Protein AF-A0A7S3VWG1-F1 (afdb_monomer)

InterPro domains:
  IPR029058 Alpha/Beta hydrolase fold [G3DSA:3.40.50.1820] (1-98)
  IPR029058 Alpha/Beta hydrolase fold [SSF53474] (1-91)

Radius of gyration: 15.31 Å; Cα contacts (8 Å, |Δi|>4): 214; chains: 1; bounding box: 31×44×38 Å

Secondary structure (DSSP, 8-state):
-EETHHHHHHHHHHHH-GGG-S-EEEES------GGGGGGGTT--EEEEEETT-TTSHHHHHHHHHHHHHHTT-SSPPEEEEETT--SS--TTS-HHHHHHHHHHHHHTSSSS-S---PPPPPTTPPPHHHHHHHT-

Foldseek 3Di:
DAAEVGLVVQLVVCLVCVVVALAGEHEFYQDQDALVSCLSCAPHAYEYEYEPAAPVPRVVRRVNNLVSPVVNVHPPRYHYDYHYPDYRDDPPVNDPLLVVLVVVVSVQPDDDPPDGPPDDDPDPPRDDNVRSVVVVD

Mean predicted aligned error: 10.14 Å

Solvent-accessible surface area (backbone atoms only — not comparable to full-atom values): 7775 Å² total; per-residue (Å²): 107,18,53,38,73,43,11,34,50,44,51,54,46,32,47,75,44,35,92,83,43,68,50,44,41,31,40,33,30,69,62,68,70,54,38,80,65,48,56,50,36,52,69,37,43,38,42,35,36,35,14,68,48,22,81,84,57,27,37,68,30,44,55,49,34,52,50,29,41,57,74,48,63,40,43,55,69,70,45,78,48,72,39,80,81,33,39,81,58,81,50,86,83,61,36,72,60,54,55,50,48,51,50,51,49,37,55,73,70,57,70,73,102,67,75,86,77,83,69,75,80,72,60,94,87,63,76,50,74,67,58,52,57,62,74,75,110

Organism: NCBI:txid141414

Structure (mmCIF, N/CA/C/O backbone):
data_AF-A0A7S3VWG1-F1
#
_entry.id   AF-A0A7S3VWG1-F1
#
loop_
_atom_site.group_PDB
_atom_site.id
_atom_site.type_symbol
_atom_site.label_atom_id
_atom_site.label_alt_id
_atom_site.label_comp_id
_atom_site.label_asym_id
_atom_site.label_entity_id
_atom_site.label_seq_id
_atom_site.pdbx_PDB_ins_code
_atom_site.Cartn_x
_atom_site.Cartn_y
_atom_site.Cartn_z
_atom_site.occupancy
_atom_site.B_iso_or_equiv
_atom_site.auth_seq_id
_atom_site.auth_comp_id
_atom_site.auth_asym_id
_atom_site.auth_atom_id
_atom_site.pdbx_PDB_model_num
ATOM 1 N N . VAL A 1 1 ? -8.361 -4.699 -0.669 1.00 87.50 1 VAL A N 1
ATOM 2 C CA . VAL A 1 1 ? -7.126 -5.091 -1.391 1.00 87.50 1 VAL A CA 1
ATOM 3 C C . VAL A 1 1 ? -7.257 -4.650 -2.832 1.00 87.50 1 VAL A C 1
ATOM 5 O O . VAL A 1 1 ? -8.327 -4.858 -3.393 1.00 87.50 1 VAL A O 1
ATOM 8 N N . GLY A 1 2 ? -6.228 -4.047 -3.418 1.00 89.25 2 GLY A N 1
ATOM 9 C CA . GLY A 1 2 ? -6.259 -3.605 -4.808 1.00 89.25 2 GLY A CA 1
ATOM 10 C C . GLY A 1 2 ? -4.878 -3.624 -5.451 1.00 89.25 2 GLY A C 1
ATOM 11 O O . GLY A 1 2 ? -3.881 -3.361 -4.780 1.00 89.25 2 GLY A O 1
ATOM 12 N N . VAL A 1 3 ? -4.842 -3.933 -6.748 1.00 89.44 3 VAL A N 1
ATOM 13 C CA . VAL A 1 3 ? -3.620 -4.010 -7.561 1.00 89.44 3 VAL A CA 1
ATOM 14 C C . VAL A 1 3 ? -3.649 -2.930 -8.640 1.00 89.44 3 VAL A C 1
ATOM 16 O O . VAL A 1 3 ? -4.683 -2.762 -9.290 1.00 89.44 3 VAL A O 1
ATOM 19 N N . SER A 1 4 ? -2.540 -2.223 -8.860 1.00 90.25 4 SER A N 1
ATOM 20 C CA . SER A 1 4 ? -2.386 -1.197 -9.899 1.00 90.25 4 SER A CA 1
ATOM 21 C C . SER A 1 4 ? -3.491 -0.133 -9.775 1.00 90.25 4 SER A C 1
ATOM 23 O O . SER A 1 4 ? -3.683 0.463 -8.711 1.00 90.25 4 SER A O 1
ATOM 25 N N . ASN A 1 5 ? -4.315 0.064 -10.804 1.00 89.69 5 ASN A N 1
ATOM 26 C CA . ASN A 1 5 ? -5.488 0.944 -10.725 1.00 89.69 5 ASN A CA 1
ATOM 27 C C . ASN A 1 5 ? -6.516 0.516 -9.664 1.00 89.69 5 ASN A C 1
ATOM 29 O O . ASN A 1 5 ? -7.158 1.365 -9.045 1.00 89.69 5 ASN A O 1
ATOM 33 N N . GLY A 1 6 ? -6.646 -0.784 -9.396 1.00 91.44 6 GLY A N 1
ATOM 34 C CA . GLY A 1 6 ? -7.437 -1.282 -8.273 1.00 91.44 6 GLY A CA 1
ATOM 35 C C . GLY A 1 6 ? -6.865 -0.843 -6.923 1.00 91.44 6 GLY A C 1
ATOM 36 O O . GLY A 1 6 ? -7.628 -0.594 -5.994 1.00 91.44 6 GLY A O 1
ATOM 37 N N . GLY A 1 7 ? -5.541 -0.686 -6.819 1.00 91.88 7 GLY A N 1
ATOM 38 C CA . GLY A 1 7 ? -4.858 -0.123 -5.652 1.00 91.88 7 GLY A CA 1
ATOM 39 C C . GLY A 1 7 ? -5.289 1.320 -5.384 1.00 91.88 7 GLY A C 1
ATOM 40 O O . GLY A 1 7 ? -5.670 1.654 -4.262 1.00 91.88 7 GLY A O 1
ATOM 41 N N . ASN A 1 8 ? -5.345 2.143 -6.438 1.00 93.25 8 ASN A N 1
ATOM 42 C CA . ASN A 1 8 ? -5.880 3.508 -6.359 1.00 93.25 8 ASN A CA 1
ATOM 43 C C . ASN A 1 8 ? -7.336 3.513 -5.871 1.00 93.25 8 ASN A C 1
ATOM 45 O O . ASN A 1 8 ? -7.697 4.301 -4.997 1.00 93.25 8 ASN A O 1
ATOM 49 N N . ALA A 1 9 ? -8.164 2.619 -6.420 1.00 94.88 9 ALA A N 1
ATOM 50 C CA . ALA A 1 9 ? -9.582 2.540 -6.090 1.00 94.88 9 ALA A CA 1
ATOM 51 C C . ALA A 1 9 ? -9.817 2.176 -4.616 1.00 94.88 9 ALA A C 1
ATOM 53 O O . ALA A 1 9 ? -10.590 2.856 -3.944 1.00 94.88 9 ALA A O 1
ATOM 54 N N . VAL A 1 10 ? -9.134 1.153 -4.086 1.00 94.19 10 VAL A N 1
ATOM 55 C CA . VAL A 1 10 ? -9.322 0.753 -2.679 1.00 94.19 10 VAL A CA 1
ATOM 56 C C . VAL A 1 10 ? -8.756 1.766 -1.696 1.00 94.19 10 VAL A C 1
ATOM 58 O O . VAL A 1 10 ? -9.343 1.958 -0.635 1.00 94.19 10 VAL A O 1
ATOM 61 N N . LEU A 1 11 ? -7.658 2.442 -2.045 1.00 94.75 11 LEU A N 1
ATOM 62 C CA . LEU A 1 11 ? -7.114 3.511 -1.216 1.00 94.75 11 LEU A CA 1
ATOM 63 C C . LEU A 1 11 ? -8.088 4.690 -1.164 1.00 94.75 11 LEU A C 1
ATOM 65 O O . LEU A 1 11 ? -8.418 5.166 -0.082 1.00 94.75 11 LEU A O 1
ATOM 69 N N . ARG A 1 12 ? -8.622 5.112 -2.318 1.00 95.12 12 ARG A N 1
ATOM 70 C CA . ARG A 1 12 ? -9.615 6.190 -2.369 1.00 95.12 12 ARG A CA 1
ATOM 71 C C . ARG A 1 12 ? -10.901 5.818 -1.638 1.00 95.12 12 ARG A C 1
ATOM 73 O O . ARG A 1 12 ? -11.446 6.659 -0.933 1.00 95.12 12 ARG A O 1
ATOM 80 N N . PHE A 1 13 ? -11.365 4.578 -1.776 1.00 95.69 13 PHE A N 1
ATOM 81 C CA . PHE A 1 13 ? -12.516 4.076 -1.028 1.00 95.69 13 PHE A CA 1
ATOM 82 C C . PHE A 1 13 ? -12.279 4.180 0.482 1.00 95.69 13 PHE A C 1
ATOM 84 O O . PHE A 1 13 ? -13.107 4.743 1.187 1.00 95.69 13 PHE A O 1
ATOM 91 N N . ALA A 1 14 ? -11.128 3.713 0.970 1.00 94.50 14 ALA A N 1
ATOM 92 C CA . ALA A 1 14 ? -10.801 3.780 2.390 1.00 94.50 14 ALA A CA 1
ATOM 93 C C . ALA A 1 14 ? -10.669 5.217 2.911 1.00 94.50 14 ALA A C 1
ATOM 95 O O . ALA A 1 14 ? -11.031 5.480 4.050 1.00 94.50 14 ALA A O 1
ATOM 96 N N . MET A 1 15 ? -10.203 6.157 2.085 1.00 93.25 15 MET A N 1
ATOM 97 C CA . MET A 1 15 ? -10.165 7.576 2.458 1.00 93.25 15 MET A CA 1
ATOM 98 C C . MET A 1 15 ? -11.565 8.190 2.596 1.00 93.25 15 MET A C 1
ATOM 100 O O . MET A 1 15 ? -11.729 9.140 3.359 1.00 93.25 15 MET A O 1
ATOM 104 N N . LEU A 1 16 ? -12.546 7.697 1.833 1.00 93.00 16 LEU A N 1
ATOM 105 C CA . LEU A 1 16 ? -13.922 8.200 1.830 1.00 93.00 16 LEU A CA 1
ATOM 106 C C . LEU A 1 16 ? -14.799 7.532 2.896 1.00 93.00 16 LEU A C 1
ATOM 108 O O . LEU A 1 16 ? -15.653 8.202 3.468 1.00 93.00 16 LEU A O 1
ATOM 112 N N . TRP A 1 17 ? -14.580 6.240 3.155 1.00 92.75 17 TRP A N 1
ATOM 113 C CA . TRP A 1 17 ? -15.360 5.425 4.095 1.00 92.75 17 TRP A CA 1
ATOM 114 C C . TRP A 1 17 ? -14.450 4.586 5.010 1.00 92.75 17 TRP A C 1
ATOM 116 O O . TRP A 1 17 ? -14.486 3.346 4.968 1.00 92.75 17 TRP A O 1
ATOM 126 N N . PRO A 1 18 ? -13.580 5.225 5.814 1.00 90.00 18 PRO A N 1
ATOM 127 C CA . PRO A 1 18 ? -12.624 4.520 6.670 1.00 90.00 18 PRO A CA 1
ATOM 128 C C . PRO A 1 18 ? -13.303 3.626 7.714 1.00 90.00 18 PRO A C 1
ATOM 130 O O . PRO A 1 18 ? -12.777 2.571 8.058 1.00 90.00 18 PRO A O 1
ATOM 133 N N . GLU A 1 19 ? -14.503 3.981 8.170 1.00 86.12 19 GLU A N 1
ATOM 134 C CA . GLU A 1 19 ? -15.306 3.217 9.126 1.00 86.12 19 GLU A CA 1
ATOM 135 C C . GLU A 1 19 ? -15.754 1.847 8.598 1.00 86.12 19 GLU A C 1
ATOM 137 O O . GLU A 1 19 ? -16.031 0.936 9.382 1.00 86.12 19 GLU A O 1
ATOM 142 N N . LEU A 1 20 ? -15.798 1.683 7.273 1.00 88.69 20 LEU A N 1
ATOM 143 C CA . LEU A 1 20 ? -16.112 0.415 6.613 1.00 88.69 20 LEU A CA 1
ATOM 144 C C . LEU A 1 20 ? -14.862 -0.446 6.381 1.00 88.69 20 LEU A C 1
ATOM 146 O O . LEU A 1 20 ? -14.967 -1.590 5.935 1.00 88.69 20 LEU A O 1
ATOM 150 N N . CYS A 1 21 ? -13.675 0.087 6.675 1.00 86.25 21 CYS A N 1
ATOM 151 C CA . CYS A 1 21 ? -12.401 -0.546 6.383 1.00 86.25 21 CYS A CA 1
ATOM 152 C C . CYS A 1 21 ? -11.768 -1.135 7.648 1.00 86.25 21 CYS A C 1
ATOM 154 O O . CYS A 1 21 ? -11.704 -0.509 8.702 1.00 86.25 21 CYS A O 1
ATOM 156 N N . ARG A 1 22 ? -11.243 -2.360 7.533 1.00 86.12 22 ARG A N 1
ATOM 157 C CA . ARG A 1 22 ? -10.409 -2.989 8.580 1.00 86.12 22 ARG A CA 1
ATOM 158 C C . ARG A 1 22 ? -8.917 -2.945 8.276 1.00 86.12 22 ARG A C 1
ATOM 160 O O . ARG A 1 22 ? -8.102 -3.221 9.147 1.00 86.12 22 ARG A O 1
ATOM 167 N N . GLY A 1 23 ? -8.582 -2.572 7.051 1.00 89.31 23 GLY A N 1
ATOM 168 C CA . GLY A 1 23 ? -7.231 -2.378 6.572 1.00 89.31 23 GLY A CA 1
ATOM 169 C C . GLY A 1 23 ? -7.233 -2.232 5.058 1.00 89.31 23 GLY A C 1
ATOM 170 O O . 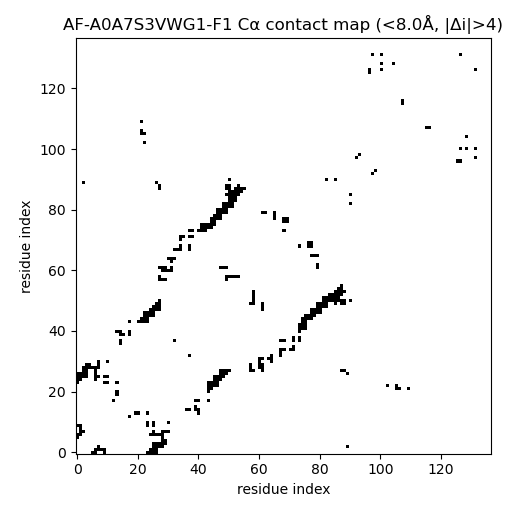GLY A 1 23 ? -8.210 -2.565 4.377 1.00 89.31 23 GLY A O 1
ATOM 171 N N . VAL A 1 24 ? -6.134 -1.718 4.529 1.00 90.50 24 VAL A N 1
ATOM 172 C CA . VAL A 1 24 ? -5.932 -1.497 3.102 1.00 90.50 24 VAL A CA 1
ATOM 173 C C . VAL A 1 24 ? -4.655 -2.205 2.693 1.00 90.50 24 VAL A C 1
ATOM 175 O O . VAL A 1 24 ? -3.613 -2.042 3.315 1.00 90.50 24 VAL A O 1
ATOM 178 N N . VAL A 1 25 ? -4.747 -2.985 1.620 1.00 91.00 25 VAL A N 1
ATOM 179 C CA . VAL A 1 25 ? -3.585 -3.584 0.965 1.00 91.00 25 VAL A CA 1
ATOM 180 C C . VAL A 1 25 ? -3.530 -3.043 -0.452 1.00 91.00 25 VAL A C 1
ATOM 182 O O . VAL A 1 25 ? -4.494 -3.214 -1.209 1.00 91.00 25 VAL A O 1
ATOM 185 N N . VAL A 1 26 ? -2.421 -2.393 -0.785 1.00 91.69 26 VAL A N 1
ATOM 186 C CA . VAL A 1 26 ? -2.171 -1.744 -2.072 1.00 91.69 26 VAL A CA 1
ATOM 187 C C . VAL A 1 26 ? -0.959 -2.399 -2.725 1.00 91.69 26 VAL A C 1
ATOM 189 O O . VAL A 1 26 ? 0.143 -2.355 -2.185 1.00 91.69 26 VAL A O 1
ATOM 192 N N . VAL A 1 27 ? -1.144 -3.005 -3.895 1.00 90.06 27 VAL A N 1
ATOM 193 C CA . VAL A 1 27 ? -0.061 -3.642 -4.658 1.00 90.06 27 VAL A CA 1
ATOM 194 C C . VAL A 1 27 ? 0.145 -2.866 -5.946 1.00 90.06 27 VAL A C 1
ATOM 196 O O . VAL A 1 27 ? -0.608 -3.053 -6.895 1.00 90.06 27 VAL A O 1
ATOM 199 N N . THR A 1 28 ? 1.166 -2.014 -5.986 1.00 85.31 28 THR A N 1
ATOM 200 C CA . THR A 1 28 ? 1.416 -1.005 -7.031 1.00 85.31 28 THR A CA 1
ATOM 201 C C . THR A 1 28 ? 0.243 -0.017 -7.156 1.00 85.31 28 THR A C 1
ATOM 203 O O . THR A 1 28 ? -0.907 -0.402 -7.339 1.00 85.31 28 THR A O 1
ATOM 206 N N . ALA A 1 29 ? 0.490 1.279 -6.995 1.00 88.19 29 ALA A N 1
ATOM 207 C CA . ALA A 1 29 ? -0.538 2.309 -7.138 1.00 88.19 29 ALA A CA 1
ATOM 208 C C . ALA A 1 29 ? 0.103 3.656 -7.465 1.00 88.19 29 ALA A C 1
ATOM 210 O O . ALA A 1 29 ? 1.266 3.904 -7.151 1.00 88.19 29 ALA A O 1
ATOM 211 N N . GLY A 1 30 ? -0.673 4.523 -8.110 1.00 86.88 30 GLY A N 1
ATOM 212 C CA . GLY A 1 30 ? -0.244 5.848 -8.558 1.00 86.88 30 GLY A CA 1
ATOM 213 C C . GLY A 1 30 ? -0.905 7.005 -7.813 1.00 86.88 30 GLY A C 1
ATOM 214 O O . GLY A 1 30 ? -0.608 8.160 -8.108 1.00 86.88 30 GLY A O 1
ATOM 215 N N . LEU A 1 31 ? -1.818 6.733 -6.876 1.00 87.69 31 LEU A N 1
ATOM 216 C CA . LEU A 1 31 ? -2.478 7.784 -6.109 1.00 87.69 31 LEU A CA 1
ATOM 217 C C . LEU A 1 31 ? -1.463 8.461 -5.176 1.00 87.69 31 LEU A C 1
ATOM 219 O O . LEU A 1 31 ? -0.857 7.813 -4.327 1.00 87.69 31 LEU A O 1
ATOM 223 N N . SER A 1 32 ? -1.311 9.778 -5.317 1.00 87.69 32 SER A N 1
ATOM 224 C CA . SER A 1 32 ? -0.424 10.615 -4.498 1.00 87.69 32 SER A CA 1
ATOM 225 C C . SER A 1 32 ? -1.245 11.694 -3.775 1.00 87.69 32 SER A C 1
ATOM 227 O O . SER A 1 32 ? -1.125 12.868 -4.127 1.00 87.69 32 SER A O 1
ATOM 229 N N . PRO A 1 33 ? -2.088 11.320 -2.800 1.00 89.19 33 PRO A N 1
ATOM 230 C CA . PRO A 1 33 ? -2.836 12.277 -2.000 1.00 89.19 33 PRO A CA 1
ATOM 231 C C . PRO A 1 33 ? -1.888 13.123 -1.142 1.00 89.19 33 PRO A C 1
ATOM 233 O O . PRO A 1 33 ? -0.807 12.674 -0.728 1.00 89.19 33 PRO A O 1
ATOM 236 N N . GLU A 1 34 ? -2.302 14.349 -0.862 1.00 89.06 34 GLU A N 1
ATOM 237 C CA . GLU A 1 34 ? -1.595 15.239 0.049 1.00 89.06 34 GLU A CA 1
ATOM 238 C C . GLU A 1 34 ? -1.773 14.782 1.511 1.00 89.06 34 GLU A C 1
ATOM 240 O O . GLU A 1 34 ? -2.780 14.153 1.848 1.00 89.06 34 GLU A O 1
ATOM 245 N N . PRO A 1 35 ? -0.836 15.106 2.425 1.00 88.56 35 PRO A N 1
ATOM 246 C CA . PRO A 1 35 ? -0.892 14.643 3.816 1.00 88.56 35 PRO A CA 1
ATOM 247 C C . PRO A 1 35 ? -2.219 14.924 4.540 1.00 88.56 35 PRO A C 1
ATOM 249 O O . PRO A 1 35 ? -2.692 14.090 5.306 1.00 88.56 35 PRO A O 1
ATOM 252 N N . HIS A 1 36 ? -2.857 16.067 4.275 1.00 85.94 36 HIS A N 1
ATOM 253 C CA . HIS A 1 36 ? -4.138 16.423 4.895 1.00 85.94 36 HIS A CA 1
ATOM 254 C C . HIS A 1 36 ? -5.309 15.553 4.407 1.00 85.94 36 HIS A C 1
ATOM 256 O O . HIS A 1 36 ? -6.262 15.340 5.151 1.00 85.94 36 HIS A O 1
ATOM 262 N N . GLU A 1 37 ? -5.237 15.018 3.186 1.00 89.06 37 GLU A N 1
ATOM 263 C CA . GLU A 1 37 ? -6.250 14.110 2.638 1.00 89.06 37 GLU A CA 1
ATOM 264 C C . GLU A 1 37 ? -6.145 12.705 3.244 1.00 89.06 37 GLU A C 1
ATOM 266 O O . GLU A 1 37 ? -7.108 11.943 3.219 1.00 89.06 37 GLU A O 1
ATOM 271 N N . LEU A 1 38 ? -4.976 12.354 3.787 1.00 92.12 38 LEU A N 1
ATOM 272 C CA . LEU A 1 38 ? -4.702 11.045 4.377 1.00 92.12 38 LEU A CA 1
ATOM 273 C C . LEU A 1 38 ? -5.217 10.914 5.812 1.00 92.12 38 LEU A C 1
ATOM 275 O O . LEU A 1 38 ? -5.330 9.795 6.303 1.00 92.12 38 LEU A O 1
ATOM 279 N N . ALA A 1 39 ? -5.565 12.024 6.472 1.00 90.31 39 ALA A N 1
ATOM 280 C CA . ALA A 1 39 ? -5.991 12.038 7.872 1.00 90.31 39 ALA A CA 1
ATOM 281 C C . ALA A 1 39 ? -7.206 11.134 8.158 1.00 90.31 39 ALA A C 1
ATOM 283 O O . ALA A 1 39 ? -7.341 10.626 9.270 1.00 90.31 39 ALA A O 1
ATOM 284 N N . SER A 1 40 ? -8.068 10.885 7.165 1.00 90.81 40 SER A N 1
ATOM 285 C CA . SER A 1 40 ? -9.212 9.976 7.311 1.00 90.81 40 SER A CA 1
ATOM 286 C C . SER A 1 40 ? -8.814 8.508 7.487 1.00 90.81 40 SER A C 1
ATOM 288 O O . SER A 1 40 ? -9.603 7.730 8.010 1.00 90.81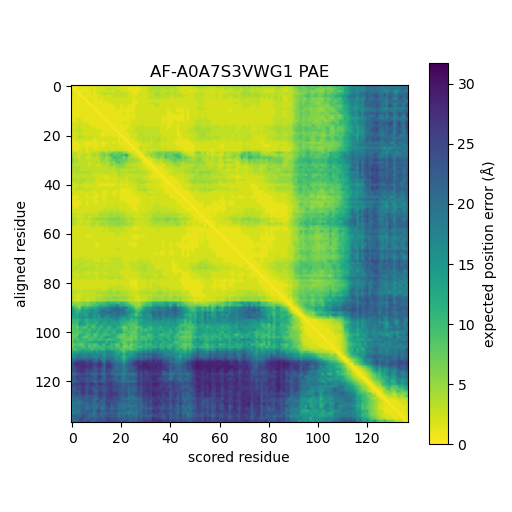 40 SER A O 1
ATOM 290 N N . LEU A 1 41 ? -7.586 8.125 7.126 1.00 92.62 41 LEU A N 1
ATOM 291 C CA . LEU A 1 41 ? -7.060 6.768 7.312 1.00 92.62 41 LEU A CA 1
ATOM 292 C C . LEU A 1 41 ? -6.536 6.510 8.733 1.00 92.62 41 LEU A C 1
ATOM 294 O O . LEU A 1 41 ? -5.983 5.442 8.998 1.00 92.62 41 LEU A O 1
ATOM 298 N N . GLN A 1 42 ? -6.686 7.458 9.660 1.00 93.19 42 GLN A N 1
ATOM 299 C CA . GLN A 1 42 ? -6.268 7.271 11.044 1.00 93.19 42 GLN A CA 1
ATOM 300 C C . GLN A 1 42 ? -6.931 6.028 11.660 1.00 93.19 42 GLN A C 1
ATOM 302 O O . GLN A 1 42 ? -8.149 5.876 11.651 1.00 93.19 42 GLN A O 1
ATOM 307 N N . GLY A 1 43 ? -6.121 5.140 12.234 1.00 87.44 43 GLY A N 1
ATOM 308 C CA . GLY A 1 43 ? -6.568 3.876 12.819 1.00 87.44 43 GLY A CA 1
ATOM 309 C C . GLY A 1 43 ? -6.729 2.731 11.817 1.00 87.44 43 GLY A C 1
ATOM 310 O O . GLY A 1 43 ? -6.933 1.597 12.247 1.00 87.44 43 GLY A O 1
ATOM 311 N N . VAL A 1 44 ? -6.604 2.983 10.509 1.00 90.81 44 VAL A N 1
ATOM 312 C CA . VAL A 1 44 ? -6.708 1.957 9.463 1.00 90.81 44 VAL A CA 1
ATOM 313 C C . VAL A 1 44 ? -5.306 1.440 9.109 1.00 90.81 44 VAL A C 1
ATOM 315 O O . VAL A 1 44 ? -4.478 2.211 8.630 1.00 90.81 44 VAL A O 1
ATOM 318 N N . PRO A 1 45 ? -5.010 0.141 9.297 1.00 91.62 45 PRO A N 1
ATOM 319 C CA . PRO A 1 45 ? -3.753 -0.448 8.843 1.00 91.62 45 PRO A CA 1
ATOM 320 C C . PRO A 1 45 ? -3.593 -0.350 7.323 1.00 91.62 45 PRO A C 1
ATOM 322 O O . PRO A 1 45 ? -4.507 -0.723 6.586 1.00 91.62 45 PRO A O 1
ATOM 325 N N . VAL A 1 46 ? -2.429 0.107 6.852 1.00 92.19 46 VAL A N 1
ATOM 326 C CA . VAL A 1 46 ? -2.117 0.208 5.419 1.00 92.19 46 VAL A CA 1
ATOM 327 C C . VAL A 1 46 ? -0.827 -0.539 5.098 1.00 92.19 46 VAL A C 1
ATOM 329 O O . VAL A 1 46 ? 0.253 -0.172 5.562 1.00 92.19 46 VAL A O 1
ATOM 332 N N . ASP A 1 47 ? -0.953 -1.552 4.249 1.00 91.88 47 ASP A N 1
ATOM 333 C CA . ASP A 1 47 ? 0.149 -2.326 3.694 1.00 91.88 47 ASP A CA 1
ATOM 334 C C . ASP A 1 47 ? 0.308 -2.034 2.203 1.00 91.88 47 ASP A C 1
ATOM 336 O O . ASP A 1 47 ? -0.655 -2.061 1.431 1.00 91.88 47 ASP A O 1
ATOM 340 N N . MET A 1 48 ? 1.540 -1.782 1.784 1.00 93.00 48 MET A N 1
ATOM 341 C CA . MET A 1 48 ? 1.888 -1.366 0.435 1.0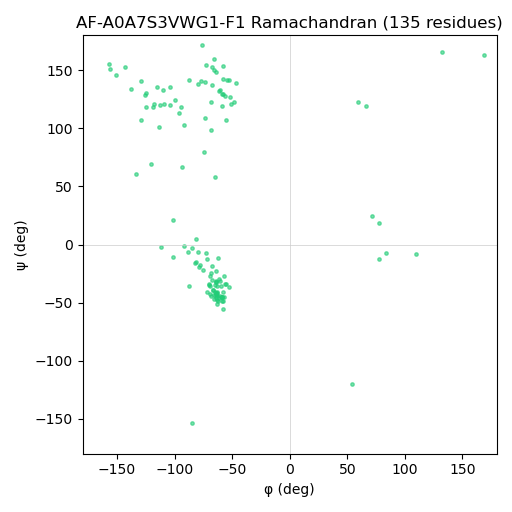0 93.00 48 MET A CA 1
ATOM 342 C C . MET A 1 48 ? 3.008 -2.235 -0.125 1.00 93.00 48 MET A C 1
ATOM 344 O O . MET A 1 48 ? 3.963 -2.568 0.573 1.00 93.00 48 MET A O 1
ATOM 348 N N . TYR A 1 49 ? 2.907 -2.561 -1.409 1.00 91.31 49 TYR A N 1
ATOM 349 C CA . TYR A 1 49 ? 3.827 -3.456 -2.104 1.00 91.31 49 TYR A CA 1
ATOM 350 C C . TYR A 1 49 ? 4.169 -2.906 -3.484 1.00 91.31 49 TYR A C 1
ATOM 352 O O . TYR A 1 49 ? 3.265 -2.501 -4.215 1.00 91.31 49 TYR A O 1
ATOM 360 N N . VAL A 1 50 ? 5.445 -2.909 -3.866 1.00 92.69 50 VAL A N 1
ATOM 361 C CA . VAL A 1 50 ? 5.881 -2.439 -5.192 1.00 92.69 50 VAL A CA 1
ATOM 362 C C . VAL A 1 50 ? 7.218 -3.060 -5.599 1.00 92.69 50 VAL A C 1
ATOM 364 O O . VAL A 1 50 ? 8.018 -3.399 -4.733 1.00 92.69 50 VAL A O 1
ATOM 367 N N . GLY A 1 51 ? 7.466 -3.228 -6.898 1.00 92.50 51 GLY A N 1
ATOM 368 C CA . GLY A 1 51 ? 8.776 -3.625 -7.424 1.00 92.50 51 GLY A CA 1
ATOM 369 C C . GLY A 1 51 ? 9.681 -2.415 -7.675 1.00 92.50 51 GLY A C 1
ATOM 370 O O . GLY A 1 51 ? 9.186 -1.377 -8.109 1.00 92.50 51 GLY A O 1
ATOM 371 N N . SER A 1 52 ? 10.989 -2.510 -7.405 1.00 93.88 52 SER A N 1
ATOM 372 C CA . SER A 1 52 ? 11.915 -1.377 -7.624 1.00 93.88 52 SER A CA 1
ATOM 373 C C . SER A 1 52 ? 12.124 -1.037 -9.107 1.00 93.88 52 SER A C 1
ATOM 375 O O . SER A 1 52 ? 12.396 0.117 -9.434 1.00 93.88 52 SER A O 1
ATOM 377 N N . ASN A 1 53 ? 11.918 -2.012 -9.999 1.00 94.25 53 ASN A N 1
ATOM 378 C CA . ASN A 1 53 ? 12.012 -1.873 -11.453 1.00 94.25 53 ASN A CA 1
ATOM 379 C C . ASN A 1 53 ? 10.634 -1.750 -12.126 1.00 94.25 53 ASN A C 1
ATOM 381 O O . ASN A 1 53 ? 10.521 -2.053 -13.310 1.00 94.25 53 ASN A O 1
ATOM 385 N N . ASP A 1 54 ? 9.586 -1.346 -11.394 1.00 91.94 54 ASP A N 1
ATOM 386 C CA . ASP A 1 54 ? 8.240 -1.147 -11.947 1.00 91.94 54 ASP A CA 1
ATOM 387 C C . ASP A 1 54 ? 8.270 -0.171 -13.137 1.00 91.94 54 ASP A C 1
ATOM 389 O O . ASP A 1 54 ? 8.440 1.044 -12.993 1.00 91.94 54 ASP A O 1
ATOM 393 N N . GLU A 1 55 ? 8.095 -0.725 -14.332 1.00 93.38 55 GLU A N 1
ATOM 394 C CA . GLU A 1 55 ? 8.157 -0.021 -15.609 1.00 93.38 55 GLU A CA 1
ATOM 395 C C . GLU A 1 55 ? 6.952 0.899 -15.852 1.00 93.38 55 GLU A C 1
ATOM 397 O O . GLU A 1 55 ? 6.985 1.741 -16.750 1.00 93.38 55 GLU A O 1
ATOM 402 N N . CYS A 1 56 ? 5.897 0.777 -15.040 1.00 91.12 56 CYS A N 1
ATOM 403 C CA . CYS A 1 56 ? 4.737 1.666 -15.052 1.00 91.12 56 CYS A CA 1
ATOM 404 C C . CYS A 1 56 ? 4.948 2.927 -14.196 1.00 91.12 56 CYS A C 1
ATOM 406 O O . CYS A 1 56 ? 4.082 3.803 -14.172 1.00 91.12 56 CYS A O 1
ATOM 408 N N . GLY A 1 57 ? 6.092 3.053 -13.516 1.00 90.69 57 GLY A N 1
ATOM 409 C CA . GLY A 1 57 ? 6.448 4.235 -12.736 1.00 90.69 57 GLY A CA 1
ATOM 410 C C . GLY A 1 57 ? 5.744 4.320 -11.381 1.00 90.69 57 GLY A C 1
ATOM 411 O O . GLY A 1 57 ? 5.703 5.397 -10.782 1.00 90.69 57 GLY A O 1
ATOM 412 N N . PHE A 1 58 ? 5.202 3.212 -10.863 1.00 93.81 58 PHE A N 1
ATOM 413 C CA . PHE A 1 58 ? 4.522 3.221 -9.565 1.00 93.81 58 PHE A CA 1
ATOM 414 C C . PHE A 1 58 ? 5.480 3.204 -8.372 1.00 93.81 58 PHE A C 1
ATOM 416 O O . PHE A 1 58 ? 5.086 3.618 -7.284 1.00 93.81 58 PHE A O 1
ATOM 423 N N . TYR A 1 59 ? 6.742 2.797 -8.545 1.00 94.81 59 TYR A N 1
ATOM 424 C CA . TYR A 1 59 ? 7.712 2.773 -7.445 1.00 94.81 59 TYR A CA 1
ATOM 425 C C . TYR A 1 59 ? 7.913 4.146 -6.774 1.00 94.81 59 TYR A C 1
ATOM 427 O O . TYR A 1 59 ? 7.648 4.257 -5.571 1.00 94.81 59 TYR A O 1
ATOM 435 N N . PRO A 1 60 ? 8.264 5.226 -7.503 1.00 95.31 60 PRO A N 1
ATOM 436 C CA . PRO A 1 60 ? 8.386 6.552 -6.897 1.00 95.31 60 PRO A CA 1
ATOM 437 C C . PRO A 1 60 ? 7.084 7.046 -6.253 1.00 95.31 60 PRO A C 1
ATOM 439 O O . PRO A 1 60 ? 7.120 7.700 -5.209 1.00 95.31 60 PRO A O 1
ATOM 442 N N . ALA A 1 61 ? 5.932 6.724 -6.850 1.00 94.50 61 ALA A N 1
ATOM 443 C CA . ALA A 1 61 ? 4.625 7.116 -6.329 1.00 94.50 61 ALA A CA 1
ATOM 444 C C . ALA A 1 61 ? 4.318 6.433 -4.987 1.00 94.50 61 ALA A C 1
ATOM 446 O O . ALA A 1 61 ? 3.895 7.099 -4.046 1.00 94.50 61 ALA A O 1
ATOM 447 N N . MET A 1 62 ? 4.606 5.137 -4.869 1.00 95.12 62 MET A N 1
ATOM 448 C CA . MET A 1 62 ? 4.401 4.356 -3.646 1.00 95.12 62 MET A CA 1
ATOM 449 C C . MET A 1 62 ? 5.332 4.804 -2.512 1.00 95.12 62 MET A C 1
ATOM 451 O O . MET A 1 62 ? 4.892 4.932 -1.370 1.00 95.12 62 MET A O 1
ATOM 455 N N . VAL A 1 63 ? 6.593 5.127 -2.821 1.00 96.19 63 VAL A N 1
ATOM 456 C CA . VAL A 1 63 ? 7.531 5.719 -1.847 1.00 96.19 63 VAL A CA 1
ATOM 457 C C . VAL A 1 63 ? 7.038 7.088 -1.374 1.00 96.19 63 VAL A C 1
ATOM 459 O O . VAL A 1 63 ? 7.059 7.388 -0.180 1.00 96.19 63 VAL A O 1
ATOM 462 N N . LYS A 1 64 ? 6.554 7.930 -2.296 1.00 95.50 64 LYS A N 1
ATOM 463 C CA . LYS A 1 64 ? 5.986 9.239 -1.950 1.00 95.50 64 LYS A CA 1
ATOM 464 C C . LYS A 1 64 ? 4.728 9.099 -1.090 1.00 95.50 64 LYS A C 1
ATOM 466 O O . LYS A 1 64 ? 4.583 9.840 -0.121 1.00 95.50 64 LYS A O 1
ATOM 471 N N . LEU A 1 65 ? 3.844 8.158 -1.414 1.00 95.44 65 LEU A N 1
ATOM 472 C CA . LEU A 1 65 ? 2.637 7.870 -0.643 1.00 95.44 65 LEU A CA 1
ATOM 473 C C . LEU A 1 65 ? 2.978 7.473 0.798 1.00 95.44 65 LEU A C 1
ATOM 475 O O . LEU A 1 65 ? 2.421 8.047 1.731 1.00 95.44 65 LEU A O 1
ATOM 479 N N . GLU A 1 66 ? 3.927 6.553 0.987 1.00 96.00 66 GLU A N 1
ATOM 480 C CA . GLU A 1 66 ? 4.378 6.132 2.317 1.00 96.00 66 GLU A CA 1
ATOM 481 C C . GLU A 1 66 ? 4.949 7.305 3.121 1.00 96.00 66 GLU A C 1
ATOM 483 O O . GLU A 1 66 ? 4.543 7.534 4.264 1.00 96.00 66 GLU A O 1
ATOM 488 N N . LYS A 1 67 ? 5.796 8.125 2.490 1.00 95.44 67 LYS A N 1
ATOM 489 C CA . LYS A 1 67 ? 6.325 9.350 3.096 1.00 95.44 67 LYS A CA 1
ATOM 490 C C . LYS A 1 67 ? 5.211 10.318 3.501 1.00 95.44 67 LYS A C 1
ATOM 492 O O . LYS A 1 67 ? 5.255 10.855 4.607 1.00 95.44 67 LYS A O 1
ATOM 497 N N . ASN A 1 68 ? 4.217 10.537 2.640 1.00 95.12 68 ASN A N 1
ATOM 498 C CA . ASN A 1 68 ? 3.083 11.417 2.925 1.00 95.12 68 ASN A CA 1
ATOM 499 C C . ASN A 1 68 ? 2.238 10.887 4.091 1.00 95.12 68 ASN A C 1
ATOM 501 O O . ASN A 1 68 ? 1.871 11.662 4.971 1.00 95.12 68 ASN A O 1
ATOM 505 N N . MET A 1 69 ? 1.986 9.575 4.150 1.00 95.25 69 MET A N 1
ATOM 506 C CA . MET A 1 69 ? 1.282 8.934 5.267 1.00 95.25 69 MET A CA 1
ATOM 507 C C . MET A 1 69 ? 2.060 9.060 6.585 1.00 95.25 69 MET A C 1
ATOM 509 O O . MET A 1 69 ? 1.472 9.369 7.620 1.00 95.25 69 MET A O 1
ATOM 513 N N . ARG A 1 70 ? 3.388 8.889 6.563 1.00 94.62 70 ARG A N 1
ATOM 514 C CA . ARG A 1 70 ? 4.233 9.116 7.749 1.00 94.62 70 ARG A CA 1
ATOM 515 C C . ARG A 1 70 ? 4.218 10.576 8.191 1.00 94.62 70 ARG A C 1
ATOM 517 O O . ARG A 1 70 ? 4.084 10.844 9.380 1.00 94.62 70 ARG A O 1
ATOM 524 N N . ALA A 1 71 ? 4.322 11.513 7.251 1.00 93.19 71 ALA A N 1
ATOM 525 C CA . ALA A 1 71 ? 4.269 12.947 7.535 1.00 93.19 71 ALA A CA 1
ATOM 526 C C . ALA A 1 71 ? 2.905 13.385 8.095 1.00 93.19 71 ALA A C 1
ATOM 528 O O . ALA A 1 71 ? 2.849 14.279 8.934 1.00 93.19 71 ALA A O 1
ATOM 529 N N . ALA A 1 72 ? 1.822 12.728 7.674 1.00 92.94 72 ALA A N 1
ATOM 530 C CA . ALA A 1 72 ? 0.480 12.924 8.216 1.00 92.94 72 ALA A CA 1
ATOM 531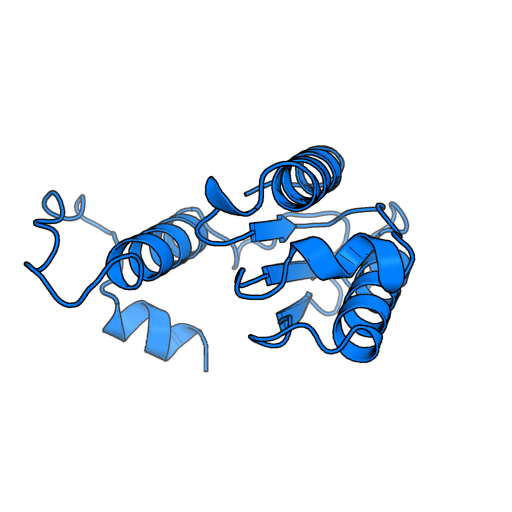 C C . ALA A 1 72 ? 0.291 12.326 9.626 1.00 92.94 72 ALA A C 1
ATOM 533 O O . ALA A 1 72 ? -0.749 12.544 10.240 1.00 92.94 72 ALA A O 1
ATOM 534 N N . GLY A 1 73 ? 1.272 11.582 10.152 1.00 93.44 73 GLY A N 1
ATOM 535 C CA . GLY A 1 73 ? 1.200 10.990 11.489 1.00 93.44 73 GLY A CA 1
ATOM 536 C C . GLY A 1 73 ? 0.210 9.829 11.605 1.00 93.44 73 GLY A C 1
ATOM 537 O O . GLY A 1 73 ? -0.272 9.559 12.705 1.00 93.44 73 GLY A O 1
ATOM 538 N N . ILE A 1 74 ? -0.092 9.143 10.495 1.00 91.62 74 ILE A N 1
ATOM 539 C CA . ILE A 1 74 ? -1.029 8.014 10.484 1.00 91.62 74 ILE A CA 1
ATOM 540 C C . ILE A 1 74 ? -0.556 6.926 11.453 1.00 91.62 74 ILE A C 1
ATOM 542 O O . ILE A 1 74 ? 0.599 6.494 11.417 1.00 91.62 74 ILE A O 1
ATOM 546 N N . SER A 1 75 ? -1.470 6.481 12.319 1.00 90.19 75 SER A N 1
ATOM 547 C CA . SER A 1 75 ? -1.256 5.354 13.231 1.00 90.19 75 SER A CA 1
ATOM 548 C C . SER A 1 75 ? -2.365 4.308 13.046 1.00 90.19 75 SER A C 1
ATOM 550 O O . SER A 1 75 ? -3.533 4.691 13.113 1.00 90.19 75 SER A O 1
ATOM 552 N N . PRO A 1 76 ? -2.048 3.014 12.837 1.00 91.38 76 PRO A N 1
ATOM 553 C CA . PRO A 1 76 ? -0.698 2.448 12.835 1.00 91.38 76 PRO A CA 1
A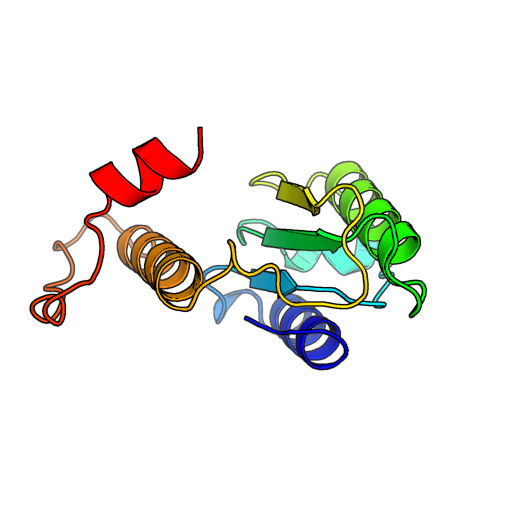TOM 554 C C . PRO A 1 76 ? 0.141 2.942 11.639 1.00 91.38 76 PRO A C 1
ATOM 556 O O . PRO A 1 76 ? -0.428 3.295 10.605 1.00 91.38 76 PRO A O 1
ATOM 559 N N . PRO A 1 77 ? 1.482 2.995 11.770 1.00 91.75 77 PRO A N 1
ATOM 560 C CA . PRO A 1 77 ? 2.340 3.448 10.684 1.00 91.75 77 PRO A CA 1
ATOM 561 C C . PRO A 1 77 ? 2.146 2.589 9.428 1.00 91.75 77 PRO A C 1
ATOM 563 O O . PRO A 1 77 ? 2.021 1.367 9.550 1.00 91.75 77 PRO A O 1
ATOM 566 N N . PRO A 1 78 ? 2.178 3.188 8.227 1.00 93.56 78 PRO A N 1
ATOM 567 C CA . PRO A 1 78 ? 2.114 2.428 6.987 1.00 93.56 78 PRO A CA 1
ATOM 568 C C . PRO A 1 78 ? 3.348 1.527 6.837 1.00 93.56 78 PRO A C 1
ATOM 570 O O . PRO A 1 78 ? 4.460 1.891 7.250 1.00 93.56 78 PRO A O 1
ATOM 573 N N . ALA A 1 79 ? 3.164 0.378 6.194 1.00 91.62 79 ALA A N 1
ATOM 574 C CA . ALA A 1 79 ? 4.245 -0.527 5.824 1.00 91.62 79 ALA A CA 1
ATOM 575 C C . ALA A 1 79 ? 4.391 -0.569 4.299 1.00 91.62 79 ALA A C 1
ATOM 577 O O . ALA A 1 79 ? 3.453 -0.946 3.603 1.00 91.62 79 ALA A O 1
ATOM 578 N N . LEU A 1 80 ? 5.564 -0.197 3.780 1.00 93.12 80 LEU A N 1
ATOM 579 C CA . LEU A 1 80 ? 5.918 -0.364 2.370 1.00 93.12 80 LEU A CA 1
ATOM 580 C C . LEU A 1 80 ? 6.969 -1.464 2.233 1.00 93.12 80 LEU A C 1
ATOM 582 O O . LEU A 1 80 ? 8.066 -1.356 2.775 1.00 93.12 80 LEU A O 1
ATOM 586 N N . THR A 1 81 ? 6.646 -2.500 1.470 1.00 91.94 81 THR A N 1
ATOM 587 C CA . THR A 1 81 ? 7.590 -3.537 1.058 1.00 91.94 81 THR A CA 1
ATOM 588 C C . THR A 1 81 ? 7.976 -3.314 -0.399 1.00 91.94 81 THR A C 1
ATOM 590 O O . THR A 1 81 ? 7.127 -3.344 -1.293 1.00 91.94 81 THR A O 1
ATOM 593 N N . VAL A 1 82 ? 9.271 -3.104 -0.632 1.00 92.00 82 VAL A N 1
ATOM 594 C CA . VAL A 1 82 ? 9.850 -2.972 -1.972 1.00 92.00 82 VAL A CA 1
ATOM 595 C C . VAL A 1 82 ? 10.489 -4.301 -2.361 1.00 92.00 82 VAL A C 1
ATOM 597 O O . VAL A 1 82 ? 11.332 -4.825 -1.635 1.00 92.00 82 VAL A O 1
ATOM 600 N N . PHE A 1 83 ? 10.084 -4.852 -3.501 1.00 89.31 83 PHE A N 1
ATOM 601 C CA . PHE A 1 83 ? 10.675 -6.053 -4.079 1.00 89.31 83 PHE A CA 1
ATOM 602 C C . PHE A 1 83 ? 11.791 -5.656 -5.043 1.00 89.31 83 PHE A C 1
ATOM 604 O O . PHE A 1 83 ? 11.530 -5.211 -6.163 1.00 89.31 83 PHE A O 1
ATOM 611 N N . GLU A 1 84 ? 13.034 -5.802 -4.590 1.00 89.62 84 GLU A N 1
ATOM 612 C CA . GLU A 1 84 ? 14.208 -5.419 -5.371 1.00 89.62 84 GLU A CA 1
ATOM 613 C C . GLU A 1 84 ? 14.292 -6.208 -6.688 1.00 89.62 84 GLU A C 1
ATOM 615 O O . GLU A 1 84 ? 14.116 -7.427 -6.713 1.00 89.62 84 GLU A O 1
ATOM 620 N N . GLY A 1 85 ? 14.537 -5.509 -7.795 1.00 88.56 85 GLY A N 1
ATOM 621 C CA . GLY A 1 85 ? 14.646 -6.078 -9.137 1.00 88.56 85 GLY A CA 1
ATOM 622 C C . GLY A 1 85 ? 13.315 -6.431 -9.812 1.00 88.56 85 GLY A C 1
ATOM 623 O O . GLY A 1 85 ? 13.307 -6.677 -11.019 1.00 88.56 85 GLY A O 1
ATOM 624 N N . ALA A 1 86 ? 12.195 -6.445 -9.081 1.00 87.69 86 ALA A N 1
ATOM 625 C CA . ALA A 1 86 ? 10.885 -6.791 -9.629 1.00 87.69 86 ALA A CA 1
ATOM 626 C C . ALA A 1 86 ? 10.279 -5.640 -10.452 1.00 87.69 86 ALA A C 1
ATOM 628 O O . ALA A 1 86 ? 10.384 -4.478 -10.059 1.00 87.69 86 ALA A O 1
ATOM 629 N N . GLY A 1 87 ? 9.632 -5.984 -11.571 1.00 88.94 87 GLY A N 1
ATOM 630 C CA . GLY A 1 87 ? 8.885 -5.054 -12.431 1.00 88.94 87 GLY A CA 1
ATOM 631 C C . GLY A 1 87 ? 7.446 -4.814 -11.964 1.00 88.94 87 GLY A C 1
ATOM 632 O O . GLY A 1 87 ? 7.124 -4.984 -10.784 1.00 88.94 87 GLY A O 1
ATOM 633 N N . HIS A 1 88 ? 6.557 -4.464 -12.894 1.00 87.88 88 HIS A N 1
ATOM 634 C CA . HIS A 1 88 ? 5.134 -4.255 -12.627 1.00 87.88 88 HIS A CA 1
ATOM 635 C C . HIS A 1 88 ? 4.397 -5.585 -12.424 1.00 87.88 88 HIS A C 1
ATOM 637 O O . HIS A 1 88 ? 3.746 -6.128 -13.318 1.00 87.88 88 HIS A O 1
ATOM 643 N N . THR A 1 89 ? 4.523 -6.155 -11.229 1.00 75.19 89 THR A N 1
ATOM 644 C CA . THR A 1 89 ? 3.945 -7.461 -10.919 1.00 75.19 89 THR A CA 1
ATOM 645 C C . THR A 1 89 ? 3.405 -7.540 -9.498 1.00 75.19 89 THR A C 1
ATOM 647 O O . THR A 1 89 ? 3.888 -6.881 -8.574 1.00 75.19 89 THR A O 1
ATOM 650 N N . CYS A 1 90 ? 2.416 -8.410 -9.305 1.00 70.56 90 CYS A N 1
ATOM 651 C CA . CYS A 1 90 ? 2.174 -8.981 -7.988 1.00 70.56 90 CYS A CA 1
ATOM 652 C C . CYS A 1 90 ? 3.295 -9.988 -7.751 1.00 70.56 90 CYS A C 1
ATOM 654 O O . CYS A 1 90 ? 3.350 -11.011 -8.432 1.00 70.56 90 CYS A O 1
ATOM 656 N N . SER A 1 91 ? 4.222 -9.675 -6.840 1.00 62.41 91 SER A N 1
ATOM 657 C CA . SER A 1 91 ? 5.316 -10.589 -6.501 1.00 62.41 91 SER A CA 1
ATOM 658 C C . SER A 1 91 ? 4.769 -12.010 -6.285 1.00 62.41 91 SER A C 1
ATOM 660 O O . SER A 1 91 ? 3.738 -12.146 -5.629 1.00 62.41 91 SER A O 1
ATOM 662 N N . PRO A 1 92 ? 5.439 -13.075 -6.764 1.00 53.75 92 PRO A N 1
ATOM 663 C CA . PRO A 1 92 ? 5.038 -14.452 -6.462 1.00 53.75 92 PRO A CA 1
ATOM 664 C C . PRO A 1 92 ? 5.107 -14.774 -4.957 1.00 53.75 92 PRO A C 1
ATOM 666 O O . PRO A 1 92 ? 4.587 -15.797 -4.527 1.00 53.75 92 PRO A O 1
ATOM 669 N N . LEU A 1 93 ? 5.727 -13.899 -4.152 1.00 52.47 93 LEU A N 1
ATOM 670 C CA . LEU A 1 93 ? 5.695 -13.940 -2.687 1.00 52.47 93 LEU A CA 1
ATOM 671 C C . LEU A 1 93 ? 4.422 -13.306 -2.096 1.00 52.47 93 LEU A C 1
ATOM 673 O O . LEU A 1 93 ? 4.117 -13.534 -0.932 1.00 52.47 93 LEU A O 1
ATOM 677 N N . VAL A 1 94 ? 3.667 -12.531 -2.878 1.00 58.12 94 VAL A N 1
ATOM 678 C CA . VAL A 1 94 ? 2.296 -12.094 -2.576 1.00 58.12 94 VAL A CA 1
ATOM 679 C C . VAL A 1 94 ? 1.354 -13.098 -3.238 1.00 58.12 94 VAL A C 1
ATOM 681 O O . VAL A 1 94 ? 0.672 -12.803 -4.218 1.00 58.12 94 VAL A O 1
ATOM 684 N N . ASP A 1 95 ? 1.371 -14.331 -2.736 1.00 60.75 95 ASP A N 1
ATOM 685 C CA . ASP A 1 95 ? 0.403 -15.337 -3.154 1.00 60.75 95 ASP A CA 1
ATOM 686 C C . ASP A 1 95 ? -0.967 -15.079 -2.498 1.00 60.75 95 ASP A C 1
ATOM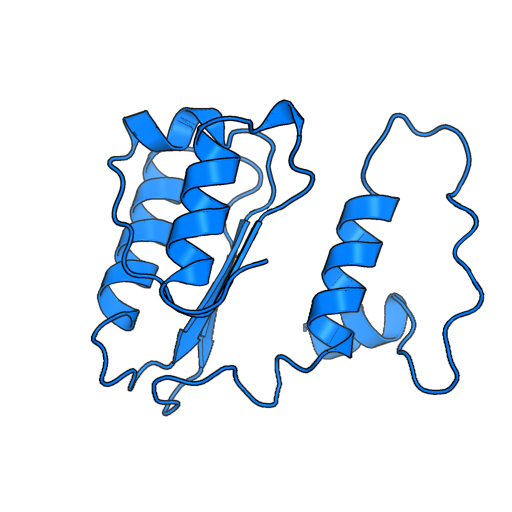 688 O O . ASP A 1 95 ? -1.133 -14.232 -1.607 1.00 60.75 95 ASP A O 1
ATOM 692 N N . ALA A 1 96 ? -1.977 -15.827 -2.942 1.00 60.19 96 ALA A N 1
ATOM 693 C CA . ALA A 1 96 ? -3.313 -15.734 -2.370 1.00 60.19 96 ALA A CA 1
ATOM 694 C C . ALA A 1 96 ? -3.308 -15.981 -0.850 1.00 60.19 96 ALA A C 1
ATOM 696 O O . ALA A 1 96 ? -4.078 -15.345 -0.135 1.00 60.19 96 ALA A O 1
ATOM 697 N N . HIS A 1 97 ? -2.437 -16.850 -0.334 1.00 61.44 97 HIS A N 1
ATOM 698 C CA . HIS A 1 97 ? -2.382 -17.190 1.087 1.00 61.44 97 HIS A CA 1
ATOM 699 C C . HIS A 1 97 ? -1.885 -16.014 1.924 1.00 61.44 97 HIS A C 1
ATOM 701 O O . HIS A 1 97 ? -2.398 -15.800 3.018 1.00 61.44 97 HIS A O 1
ATOM 707 N N . LEU A 1 98 ? -0.946 -15.215 1.420 1.00 63.69 98 LEU A N 1
ATOM 708 C CA . LEU A 1 98 ? -0.456 -14.034 2.126 1.00 63.69 98 LEU A CA 1
ATOM 709 C C . LEU A 1 98 ? -1.510 -12.921 2.146 1.00 63.69 98 LEU A C 1
ATOM 711 O O . LEU A 1 98 ? -1.743 -12.300 3.185 1.00 63.69 98 LEU A O 1
ATOM 715 N N . VAL A 1 99 ? -2.213 -12.723 1.027 1.00 67.06 99 VAL A N 1
ATOM 716 C CA . VAL A 1 99 ? -3.340 -11.781 0.945 1.00 67.06 99 VAL A CA 1
ATOM 717 C C . VAL A 1 99 ? -4.478 -12.211 1.872 1.00 67.06 99 VAL A C 1
ATOM 719 O O . VAL A 1 99 ? -4.932 -11.414 2.695 1.00 67.06 99 VAL A O 1
ATOM 722 N N . PHE A 1 100 ? -4.920 -13.468 1.788 1.00 66.25 100 PHE A N 1
ATOM 723 C CA . PHE A 1 100 ? -5.981 -13.993 2.647 1.00 66.25 100 PHE A CA 1
ATOM 724 C C . PHE A 1 100 ? -5.557 -14.019 4.110 1.00 66.25 100 PHE A C 1
ATOM 726 O O . PHE A 1 100 ? -6.337 -13.614 4.961 1.00 66.25 100 PHE A O 1
ATOM 733 N N . GLY A 1 101 ? -4.321 -14.403 4.413 1.00 69.81 101 GLY A N 1
ATOM 734 C CA . GLY A 1 101 ? -3.757 -14.383 5.757 1.00 69.81 101 GLY A CA 1
ATOM 735 C C . GLY A 1 101 ? -3.809 -13.002 6.401 1.00 69.81 101 GLY A C 1
ATOM 736 O O . GLY A 1 101 ? -4.268 -12.862 7.534 1.00 69.81 101 GLY A O 1
ATOM 737 N N . LYS A 1 102 ? -3.430 -11.957 5.656 1.00 68.12 102 LYS A N 1
ATOM 738 C CA . LYS A 1 102 ? -3.566 -10.572 6.125 1.00 68.12 102 LYS A CA 1
ATOM 739 C C . LYS A 1 102 ? -5.019 -10.169 6.337 1.00 68.12 102 LYS A C 1
ATOM 741 O O . LYS A 1 102 ? -5.324 -9.575 7.366 1.00 68.12 102 LYS A O 1
ATOM 746 N N . ILE A 1 103 ? -5.921 -10.537 5.426 1.00 69.56 103 ILE A N 1
ATOM 747 C CA . ILE A 1 103 ? -7.363 -10.309 5.606 1.00 69.56 103 ILE A CA 1
ATOM 748 C C . ILE A 1 103 ? -7.859 -11.009 6.880 1.00 69.56 103 ILE A C 1
ATOM 750 O O . ILE A 1 103 ? -8.556 -10.389 7.680 1.00 69.56 103 ILE A O 1
ATOM 754 N N . TYR A 1 104 ? -7.469 -12.264 7.110 1.00 69.94 104 TYR A N 1
ATOM 755 C CA . TYR A 1 104 ? -7.837 -13.028 8.302 1.00 69.94 104 TYR A CA 1
ATOM 756 C C . TYR A 1 104 ? -7.333 -12.371 9.586 1.00 69.94 104 TYR A C 1
ATOM 758 O O . TYR A 1 104 ? -8.107 -12.240 10.532 1.00 69.94 104 TYR A O 1
ATOM 766 N N . ILE A 1 105 ? -6.081 -11.907 9.618 1.00 68.75 105 ILE A N 1
ATOM 767 C CA . ILE A 1 105 ? -5.527 -11.177 10.766 1.00 68.75 105 ILE A CA 1
ATOM 768 C C . ILE A 1 105 ? -6.301 -9.874 10.986 1.00 68.75 105 ILE A C 1
ATOM 770 O O . ILE A 1 105 ? -6.752 -9.624 12.099 1.00 68.75 105 ILE A O 1
ATOM 774 N N . MET A 1 106 ? -6.531 -9.080 9.936 1.00 67.62 106 MET A N 1
ATOM 775 C CA . MET A 1 106 ? -7.296 -7.829 10.028 1.00 67.62 106 MET A CA 1
ATOM 776 C C . MET A 1 106 ? -8.709 -8.062 10.576 1.00 67.62 106 MET A C 1
ATOM 778 O O . MET A 1 106 ? -9.172 -7.296 11.419 1.00 67.62 106 MET A O 1
ATOM 782 N N . LEU A 1 107 ? -9.381 -9.133 10.145 1.00 68.75 107 LEU A N 1
ATOM 783 C CA . LEU A 1 107 ? -10.698 -9.516 10.652 1.00 68.75 107 LEU A CA 1
ATOM 784 C C . LEU A 1 107 ? -10.635 -9.986 12.110 1.00 68.75 107 LEU A C 1
ATOM 786 O O . LEU A 1 107 ? -11.449 -9.549 12.920 1.00 68.75 107 LEU A O 1
ATOM 790 N N . HIS A 1 108 ? -9.654 -10.817 12.465 1.00 67.31 108 HIS A N 1
ATOM 791 C CA . HIS A 1 108 ? -9.463 -11.316 13.829 1.00 67.31 108 HIS A CA 1
ATOM 792 C C . HIS A 1 108 ? -9.152 -10.187 14.822 1.00 67.31 108 HIS A C 1
ATOM 794 O O . HIS A 1 108 ? -9.588 -10.217 15.970 1.00 67.31 108 HIS A O 1
ATOM 800 N N . SER A 1 109 ? -8.404 -9.173 14.389 1.00 62.56 109 SER A N 1
ATOM 801 C CA . SER A 1 109 ? -8.077 -7.989 15.187 1.00 62.56 109 SER A CA 1
ATOM 802 C C . SER A 1 109 ? -9.208 -6.956 15.229 1.00 62.56 109 SER A C 1
ATOM 804 O O . SER A 1 109 ? -9.094 -5.963 15.948 1.00 62.56 109 SER A O 1
ATOM 806 N N . SER A 1 110 ? -10.289 -7.150 14.465 1.00 56.72 110 SER A N 1
ATOM 807 C CA . SER A 1 110 ? -11.369 -6.174 14.342 1.00 56.72 110 SER A CA 1
ATOM 808 C C . SER A 1 110 ? -12.545 -6.460 15.284 1.00 56.72 110 SER A C 1
ATOM 810 O O . SER A 1 110 ? -13.277 -7.430 15.122 1.00 56.72 110 SER A O 1
ATOM 812 N N . GLY A 1 111 ? -12.755 -5.569 16.258 1.00 55.09 111 GLY A N 1
ATOM 813 C CA . GLY A 1 111 ? -13.873 -5.612 17.210 1.00 55.09 111 GLY A CA 1
ATOM 814 C C . GLY A 1 111 ? -13.428 -5.416 18.668 1.00 55.09 111 GLY A C 1
ATOM 815 O O . GLY A 1 111 ? -12.237 -5.499 18.964 1.00 55.09 111 GLY A O 1
ATOM 816 N N . PRO A 1 112 ? -14.353 -5.136 19.607 1.00 52.19 112 PRO A N 1
ATOM 817 C CA . PRO A 1 112 ? -14.065 -5.307 21.033 1.00 52.19 112 PRO A CA 1
ATOM 818 C C . PRO A 1 112 ? -13.674 -6.771 21.297 1.00 52.19 112 PRO A C 1
ATOM 820 O O . PRO A 1 112 ? -14.123 -7.643 20.561 1.00 52.19 112 PRO A O 1
ATOM 823 N N . ALA A 1 113 ? -12.883 -7.055 22.342 1.00 56.91 113 ALA A N 1
ATOM 824 C CA . ALA A 1 113 ? -12.429 -8.402 22.732 1.00 56.91 113 ALA A CA 1
ATOM 825 C C . ALA A 1 113 ? -13.585 -9.331 23.179 1.00 56.91 113 ALA A C 1
ATOM 827 O O . ALA A 1 113 ? -13.648 -9.788 24.320 1.00 56.91 113 ALA A O 1
ATOM 828 N N . ARG A 1 114 ? -14.566 -9.560 22.309 1.00 47.94 114 ARG A N 1
ATOM 829 C CA . ARG A 1 114 ? -15.785 -10.311 22.570 1.00 47.94 114 ARG A CA 1
ATOM 830 C C . ARG A 1 114 ? -15.959 -11.343 21.468 1.00 47.94 114 ARG A C 1
ATOM 832 O O . ARG A 1 114 ? -16.344 -11.014 20.355 1.00 47.94 114 ARG A O 1
ATOM 839 N N . ALA A 1 115 ? -15.701 -12.578 21.890 1.00 43.25 115 ALA A N 1
ATOM 840 C CA . ALA A 1 115 ? -15.779 -13.840 21.168 1.00 43.25 115 ALA A CA 1
ATOM 841 C C . ALA A 1 115 ? -14.753 -14.002 20.022 1.00 43.25 115 ALA A C 1
ATOM 843 O O . ALA A 1 115 ? -14.778 -13.234 19.063 1.00 43.25 115 ALA A O 1
ATOM 844 N N . PRO A 1 116 ? -13.864 -15.015 20.090 1.00 44.34 116 PRO A N 1
ATOM 845 C CA . PRO A 1 116 ? -13.027 -15.371 18.953 1.00 44.34 116 PRO A CA 1
ATOM 846 C C . PRO A 1 116 ? -13.922 -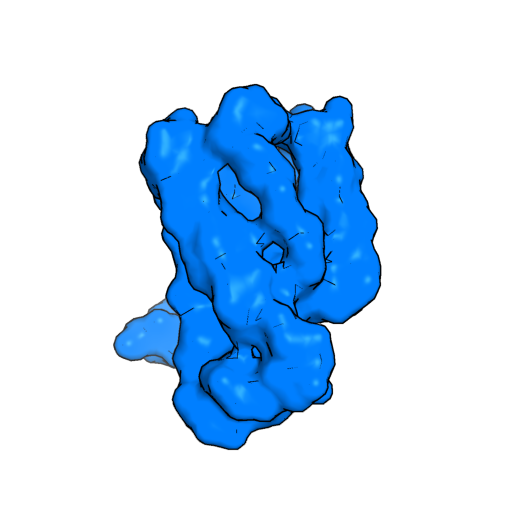15.726 17.765 1.00 44.34 116 PRO A C 1
ATOM 848 O O . PRO A 1 116 ? -14.860 -16.517 17.892 1.00 44.34 116 PRO A O 1
ATOM 851 N N . LEU A 1 117 ? -13.640 -15.108 16.619 1.00 41.66 117 LEU A N 1
ATOM 852 C CA . LEU A 1 117 ? -14.327 -15.398 15.369 1.00 41.66 117 LEU A CA 1
ATOM 853 C C . LEU A 1 117 ? -14.114 -16.886 15.058 1.00 41.66 117 LEU A C 1
ATOM 855 O O . LEU A 1 117 ? -12.971 -17.325 14.922 1.00 41.66 117 LEU A O 1
ATOM 859 N N . GLN A 1 118 ? -15.192 -17.671 14.971 1.00 45.97 118 GLN A N 1
ATOM 860 C CA . GLN A 1 118 ? -15.086 -19.040 14.473 1.00 45.97 118 GLN A CA 1
ATOM 861 C C . GLN A 1 118 ? -14.742 -18.966 12.990 1.00 45.97 118 GLN A C 1
ATOM 863 O O . GLN A 1 118 ? -15.600 -18.711 12.145 1.00 45.97 118 GLN A O 1
ATOM 868 N N . LEU A 1 119 ? -13.457 -19.125 12.689 1.00 45.78 119 LEU A N 1
ATOM 869 C CA . LEU A 1 119 ? -12.998 -19.215 11.318 1.00 45.78 119 LEU A CA 1
ATOM 870 C C . LEU A 1 119 ? -13.522 -20.531 10.723 1.00 45.78 119 LEU A C 1
ATOM 872 O O . LEU A 1 119 ? -13.460 -21.566 11.396 1.00 45.78 119 LEU A O 1
ATOM 876 N N . PRO A 1 120 ? -14.024 -20.525 9.476 1.00 47.91 120 PRO A N 1
ATOM 877 C CA . PRO A 1 120 ? -14.225 -21.769 8.754 1.00 47.91 120 PRO A CA 1
ATOM 878 C C . PRO A 1 120 ? -12.899 -22.530 8.729 1.00 47.91 120 PRO A C 1
ATOM 880 O O . PRO A 1 120 ? -11.840 -21.908 8.609 1.00 47.91 120 PRO A O 1
ATOM 883 N N . ALA A 1 121 ? -12.962 -23.857 8.864 1.00 55.72 121 ALA A N 1
ATOM 884 C CA . ALA A 1 121 ? -11.778 -24.702 8.785 1.00 55.72 121 ALA A CA 1
ATOM 885 C C . ALA A 1 121 ? -10.967 -24.307 7.545 1.00 55.72 121 ALA A C 1
ATOM 887 O O . ALA A 1 121 ? -11.507 -24.275 6.435 1.00 55.72 121 ALA A O 1
ATOM 888 N N . LEU A 1 122 ? -9.701 -23.940 7.763 1.00 50.25 122 LEU A N 1
ATOM 889 C CA . LEU A 1 122 ? -8.789 -23.568 6.691 1.00 50.25 122 LEU A CA 1
ATOM 890 C C . LEU A 1 122 ? -8.815 -24.684 5.645 1.00 50.25 1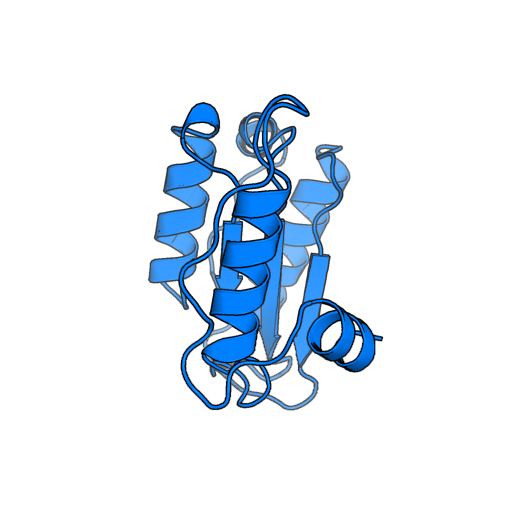22 LEU A C 1
ATOM 892 O O . LEU A 1 122 ? -8.657 -25.860 5.981 1.00 50.25 122 LEU A O 1
ATOM 896 N N . ALA A 1 123 ? -9.055 -24.315 4.385 1.00 54.09 123 ALA A N 1
ATOM 897 C CA . ALA A 1 123 ? -8.953 -25.262 3.288 1.00 54.09 123 ALA A CA 1
ATOM 898 C C . ALA A 1 123 ? -7.569 -25.943 3.346 1.00 54.09 123 ALA A C 1
ATOM 900 O O 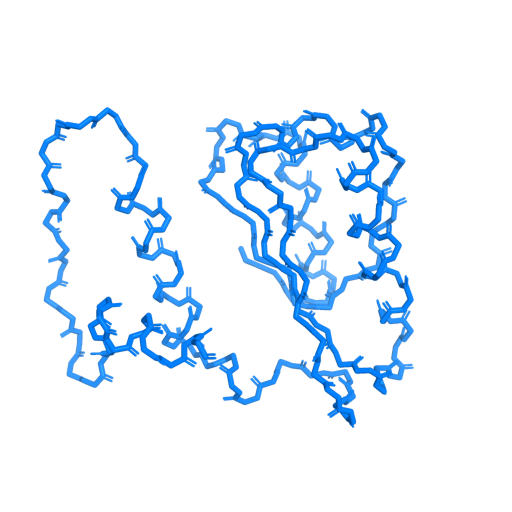. ALA A 1 123 ? -6.582 -25.271 3.676 1.00 54.09 123 ALA A O 1
ATOM 901 N N . PRO A 1 124 ? -7.471 -27.252 3.046 1.00 49.84 124 PRO A N 1
ATOM 902 C CA . PRO A 1 124 ? -6.197 -27.960 3.064 1.00 49.84 124 PRO A CA 1
ATOM 903 C C . PRO A 1 124 ? -5.148 -27.200 2.240 1.00 49.84 124 PRO A C 1
ATOM 905 O O . PRO A 1 124 ? -5.356 -26.959 1.053 1.00 49.84 124 PRO A O 1
ATOM 908 N N . GLY A 1 125 ? -4.044 -26.803 2.882 1.00 55.44 125 GLY A N 1
ATOM 909 C CA . GLY A 1 125 ? -2.941 -26.067 2.252 1.00 55.44 125 GLY A CA 1
ATOM 910 C C . GLY A 1 125 ? -2.779 -24.601 2.673 1.00 55.44 125 GLY A C 1
ATOM 911 O O . GLY A 1 125 ? -1.764 -24.001 2.324 1.00 55.44 125 GLY A O 1
ATOM 912 N N . LEU A 1 126 ? -3.711 -24.017 3.434 1.00 51.06 126 LEU A N 1
ATOM 913 C CA . LEU A 1 126 ? -3.530 -22.669 3.988 1.00 51.06 126 LEU A CA 1
ATOM 914 C C . LEU A 1 126 ? -2.637 -22.676 5.238 1.00 51.06 126 LEU A C 1
ATOM 916 O O . LEU A 1 126 ? -2.778 -23.527 6.114 1.00 51.06 126 LEU A O 1
ATOM 920 N N . LEU A 1 127 ? -1.740 -21.690 5.308 1.00 52.31 127 LEU A N 1
ATOM 921 C CA . LEU A 1 127 ? -0.803 -21.497 6.415 1.00 52.31 127 LEU A CA 1
ATOM 922 C C . LEU A 1 127 ? -1.529 -20.960 7.657 1.00 52.31 127 LEU A C 1
ATOM 924 O O . LEU A 1 127 ? -2.388 -20.081 7.563 1.00 52.31 127 LEU A O 1
ATOM 928 N N . SER A 1 128 ? -1.146 -21.458 8.826 1.00 61.91 128 SER A N 1
ATOM 929 C CA . SER A 1 128 ? -1.552 -20.927 10.126 1.00 61.91 128 SER A CA 1
ATOM 930 C C . SER A 1 128 ? -0.989 -19.520 10.368 1.00 61.91 128 SER A C 1
ATOM 932 O O . SER A 1 128 ? 0.017 -19.117 9.779 1.00 61.91 128 SER A O 1
ATOM 934 N N . SER A 1 129 ? -1.604 -18.761 11.284 1.00 49.59 129 SER A N 1
ATOM 935 C CA . SER A 1 129 ? -1.108 -17.428 11.672 1.00 49.59 129 SER A CA 1
ATOM 936 C C . SER A 1 129 ? 0.352 -17.438 12.143 1.00 49.59 129 SER A C 1
ATOM 938 O O . SER A 1 129 ? 1.081 -16.477 11.890 1.00 49.59 129 SER A O 1
ATOM 940 N N . GLU A 1 130 ? 0.797 -18.508 12.807 1.00 59.69 130 GLU A N 1
ATOM 941 C CA . GLU A 1 130 ? 2.192 -18.666 13.240 1.00 59.69 130 GLU A CA 1
ATOM 942 C C . GLU A 1 130 ? 3.138 -18.867 12.053 1.00 59.69 130 GLU A C 1
ATOM 944 O O . GLU A 1 130 ? 4.184 -18.222 11.990 1.00 59.69 130 GLU A O 1
ATOM 949 N N . GLU A 1 131 ? 2.750 -19.674 11.066 1.00 59.03 131 GLU A N 1
ATOM 950 C CA . GLU A 1 131 ? 3.541 -19.904 9.852 1.00 59.03 131 GLU A CA 1
ATOM 951 C C . GLU A 1 131 ? 3.649 -18.648 8.981 1.00 59.03 131 GLU A C 1
ATOM 953 O O . GLU A 1 131 ? 4.716 -18.350 8.442 1.00 59.03 131 GLU A O 1
ATOM 958 N N . ILE A 1 132 ? 2.569 -17.872 8.877 1.00 50.91 132 ILE A N 1
ATOM 959 C CA . ILE A 1 132 ? 2.573 -16.585 8.170 1.00 50.91 132 ILE A CA 1
ATOM 960 C C . ILE A 1 132 ? 3.502 -15.599 8.883 1.00 50.91 132 ILE A C 1
ATOM 962 O O . ILE A 1 132 ? 4.333 -14.956 8.245 1.00 50.91 132 ILE A O 1
ATOM 966 N N . SER A 1 133 ? 3.409 -15.517 10.212 1.00 47.38 133 SER A N 1
ATOM 967 C CA . SER A 1 133 ? 4.248 -14.622 11.016 1.00 47.38 133 SER A CA 1
ATOM 968 C C . SER A 1 133 ? 5.731 -14.996 10.948 1.00 47.38 133 SER A C 1
ATOM 970 O O . SER A 1 133 ? 6.580 -14.110 10.963 1.00 47.38 133 SER A O 1
ATOM 972 N N . ALA A 1 134 ? 6.049 -16.290 10.853 1.00 59.75 134 ALA A N 1
ATOM 973 C CA . ALA A 1 134 ? 7.414 -16.781 10.686 1.00 59.75 134 ALA A CA 1
ATOM 974 C C . ALA A 1 134 ? 7.995 -16.460 9.299 1.00 59.75 134 ALA A C 1
ATOM 976 O O . ALA A 1 134 ? 9.181 -16.167 9.202 1.00 59.75 134 ALA A O 1
ATOM 977 N N . LYS A 1 135 ? 7.174 -16.473 8.239 1.00 51.09 135 LYS A N 1
ATOM 978 C CA . LYS A 1 135 ? 7.606 -16.135 6.869 1.00 51.09 135 LYS A CA 1
ATOM 979 C C . LYS A 1 135 ? 7.756 -14.635 6.597 1.00 51.09 135 LYS A C 1
ATOM 981 O O . LYS A 1 135 ? 8.359 -14.270 5.595 1.00 51.09 135 LYS A O 1
ATOM 986 N N . LEU A 1 136 ? 7.171 -13.782 7.435 1.00 43.28 136 LEU A N 1
ATOM 987 C CA . LEU A 1 136 ? 7.202 -12.321 7.292 1.00 43.28 136 LEU A CA 1
ATOM 988 C C . LEU A 1 136 ? 8.363 -11.641 8.047 1.00 43.28 136 LEU A C 1
ATOM 990 O O . LEU A 1 136 ? 8.463 -10.416 7.996 1.00 43.28 136 LEU A O 1
ATOM 994 N N . ARG A 1 137 ? 9.198 -12.404 8.764 1.00 44.56 137 ARG A N 1
ATOM 995 C CA . ARG A 1 137 ? 10.426 -11.924 9.423 1.00 44.56 137 ARG A CA 1
ATOM 996 C C . ARG A 1 137 ? 11.639 -12.167 8.539 1.00 44.56 137 ARG A C 1
ATOM 998 O O . ARG A 1 137 ? 12.548 -11.315 8.595 1.00 44.56 137 ARG A O 1
#

Sequence (137 aa):
VGVSNGGNAVLRFAMLWPELCRGVVVVTAGLSPEPHELASLQGVPVDMYVGSNDECGFYPAMVKLEKNMRAAGISPPPALTVFEGAGHTCSPLVDAHLVFGKIYIMLHSSGPARAPLQLPALAPGLLSSEEISAKLR

pLDDT: mean 79.19, std 17.44, range [41.66, 96.19]

Nearest PDB structures (foldseek):
  1ufo-assembly3_F  TM=7.604E-01  e=8.319E-04  Thermus thermophilus
  5syn-assembly3_C  TM=7.696E-01  e=6.887E-03  Homo sapiens
  6bje-assembly1_A  TM=7.567E-01  e=1.584E-02  Homo sapiens
  1fj2-assembly1_A  TM=7.520E-01  e=1.490E-01  Homo sapiens
  6qgo-assembly1_B  TM=7.575E-01  e=1.153E-01  Homo sapiens